Protein AF-A0A3B8K494-F1 (afdb_monomer)

Nearest PDB structures (foldseek):
  4v65-assembly1_AO  TM=3.214E-01  e=3.499E+00  Escherichia coli
  6wkr-assembly1_A  TM=2.020E-01  e=3.499E+00  Homo sapiens
  4jo2-assembly2_I  TM=2.222E-01  e=7.292E+00  Oryctolagus cuniculus

Mean predicted aligned error: 4.55 Å

Structure (mmCIF, N/CA/C/O backbone):
data_AF-A0A3B8K494-F1
#
_entry.id   AF-A0A3B8K494-F1
#
loop_
_atom_site.group_PDB
_atom_site.id
_atom_site.type_symbol
_atom_site.label_atom_id
_atom_site.label_alt_id
_atom_site.label_comp_id
_atom_site.label_asym_id
_atom_site.label_entity_id
_atom_site.label_seq_id
_atom_site.pdbx_PDB_ins_code
_atom_site.Cartn_x
_atom_site.Cartn_y
_atom_site.Cartn_z
_atom_site.occupancy
_atom_site.B_iso_or_equiv
_atom_site.auth_seq_id
_atom_site.auth_comp_id
_atom_site.auth_asym_id
_atom_site.auth_atom_id
_atom_site.pdbx_PDB_model_num
ATOM 1 N N . MET A 1 1 ? -9.409 0.525 23.786 1.00 54.78 1 MET A N 1
ATOM 2 C CA . MET A 1 1 ? -9.035 -0.380 22.679 1.00 54.78 1 MET A CA 1
ATOM 3 C C . MET A 1 1 ? -7.808 0.214 22.000 1.00 54.78 1 MET A C 1
ATOM 5 O O . MET A 1 1 ? -7.514 1.375 22.260 1.00 54.78 1 MET A O 1
ATOM 9 N N . LYS A 1 2 ? -7.026 -0.558 21.233 1.00 60.72 2 LYS A N 1
ATOM 10 C CA . LYS A 1 2 ? -6.061 0.066 20.317 1.00 60.72 2 LYS A CA 1
ATOM 11 C C . LYS A 1 2 ? -6.871 0.540 19.117 1.00 60.72 2 LYS A C 1
ATOM 13 O O . LYS A 1 2 ? -7.273 -0.287 18.311 1.00 60.72 2 LYS A O 1
ATOM 18 N N . ASP A 1 3 ? -7.111 1.842 19.043 1.00 84.19 3 ASP A N 1
ATOM 19 C CA . ASP A 1 3 ? -7.887 2.450 17.955 1.00 84.19 3 ASP A CA 1
ATOM 20 C C . ASP A 1 3 ? -6.976 2.856 16.781 1.00 84.19 3 ASP A C 1
ATOM 22 O O . ASP A 1 3 ? -7.449 3.334 15.758 1.00 84.19 3 ASP A O 1
ATOM 26 N N . ARG A 1 4 ? -5.657 2.627 16.917 1.00 89.56 4 ARG A N 1
ATOM 27 C CA . ARG A 1 4 ? -4.631 2.883 15.899 1.00 89.56 4 ARG A CA 1
ATOM 28 C C . ARG A 1 4 ? -3.850 1.609 15.586 1.00 89.56 4 ARG A C 1
ATOM 30 O O . ARG A 1 4 ? -3.266 0.993 16.482 1.00 89.56 4 ARG A O 1
ATOM 37 N N . PHE A 1 5 ? -3.816 1.252 14.309 1.00 92.19 5 PHE A N 1
ATOM 38 C CA . PHE A 1 5 ? -3.163 0.063 13.770 1.00 92.19 5 PHE A CA 1
ATOM 39 C C . PHE A 1 5 ? -1.998 0.497 12.879 1.00 92.19 5 PHE A C 1
ATOM 41 O O . PHE A 1 5 ? -2.244 1.061 11.812 1.00 92.19 5 PHE A O 1
ATOM 48 N N . PRO A 1 6 ? -0.738 0.295 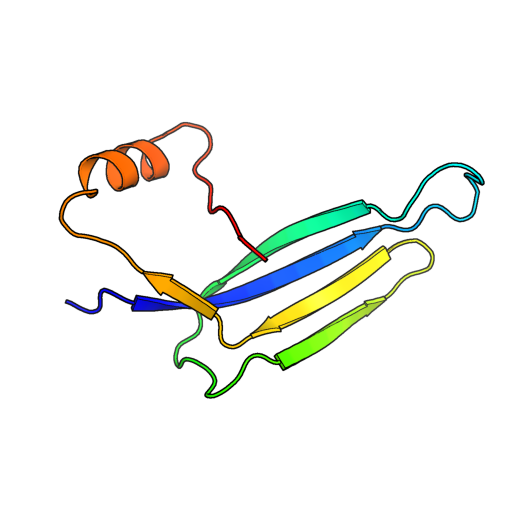13.302 1.00 94.44 6 PRO A N 1
ATOM 49 C CA . PRO A 1 6 ? 0.417 0.656 12.491 1.00 94.44 6 PRO A CA 1
ATOM 50 C C . PRO A 1 6 ? 0.445 -0.138 11.187 1.00 94.44 6 PRO A C 1
ATOM 52 O O . PRO A 1 6 ? 0.226 -1.354 11.188 1.00 94.44 6 PRO A O 1
ATOM 55 N N . VAL A 1 7 ? 0.732 0.552 10.087 1.00 94.94 7 VAL A N 1
ATOM 56 C CA . VAL A 1 7 ? 0.830 -0.058 8.761 1.00 94.94 7 VAL A CA 1
ATOM 57 C C . VAL A 1 7 ? 1.983 0.535 7.960 1.00 94.94 7 VAL A C 1
ATOM 59 O O . VAL A 1 7 ? 2.345 1.701 8.133 1.00 94.94 7 VAL A O 1
ATOM 62 N N . SER A 1 8 ? 2.503 -0.262 7.036 1.00 96.06 8 SER A N 1
ATOM 63 C CA . SER A 1 8 ? 3.318 0.216 5.923 1.00 96.06 8 SER A CA 1
ATOM 64 C C . SER A 1 8 ? 2.526 0.090 4.626 1.00 96.06 8 SER A C 1
ATOM 66 O O . SER A 1 8 ? 1.695 -0.808 4.477 1.00 96.06 8 SER A O 1
ATOM 68 N N . VAL A 1 9 ? 2.767 0.992 3.683 1.00 96.31 9 VAL A N 1
ATOM 69 C CA . VAL A 1 9 ? 2.071 1.048 2.395 1.00 96.31 9 VAL A CA 1
ATOM 70 C C . VAL A 1 9 ? 3.076 0.799 1.281 1.00 96.31 9 VAL A C 1
ATOM 72 O O . VAL A 1 9 ? 4.142 1.409 1.259 1.00 96.31 9 VAL A O 1
ATOM 75 N N . ILE A 1 10 ? 2.738 -0.085 0.347 1.00 97.00 10 ILE A N 1
ATOM 76 C CA . ILE A 1 10 ? 3.506 -0.273 -0.881 1.00 97.00 10 ILE A CA 1
ATOM 77 C C . ILE A 1 10 ? 2.852 0.552 -1.983 1.00 97.00 10 ILE A C 1
ATOM 79 O O . ILE A 1 10 ? 1.689 0.327 -2.332 1.00 97.00 10 ILE A O 1
ATOM 83 N N . ILE A 1 11 ? 3.613 1.489 -2.537 1.00 97.12 11 ILE A N 1
ATOM 84 C CA . ILE A 1 11 ? 3.219 2.294 -3.690 1.00 97.12 11 ILE A CA 1
ATOM 85 C C . ILE A 1 11 ? 4.002 1.811 -4.909 1.00 97.12 11 ILE A C 1
ATOM 87 O O . ILE A 1 11 ? 5.224 1.718 -4.857 1.00 97.12 11 ILE A O 1
ATOM 91 N N . GLU A 1 12 ? 3.314 1.531 -6.010 1.00 97.44 12 GLU A N 1
ATOM 92 C CA . GLU A 1 12 ? 3.931 1.274 -7.310 1.00 97.44 12 GLU A CA 1
ATOM 93 C C . GLU A 1 12 ? 3.866 2.533 -8.174 1.00 97.44 12 GLU A C 1
ATOM 95 O O . GLU A 1 12 ? 2.807 3.156 -8.312 1.00 97.44 12 GLU A O 1
ATOM 100 N N . ARG A 1 13 ? 5.003 2.875 -8.778 1.00 96.69 13 ARG A N 1
ATOM 101 C CA . ARG A 1 13 ? 5.110 3.795 -9.904 1.00 96.69 13 ARG A CA 1
ATOM 102 C C . ARG A 1 13 ? 5.348 2.970 -11.159 1.00 96.69 13 ARG A C 1
ATOM 104 O O . ARG A 1 13 ? 6.399 2.348 -11.294 1.00 96.69 13 ARG A O 1
ATOM 111 N N . ARG A 1 14 ? 4.396 3.001 -12.086 1.00 96.31 14 ARG A N 1
ATOM 112 C CA . ARG A 1 14 ? 4.564 2.423 -13.422 1.00 96.31 14 ARG A CA 1
ATOM 113 C C . ARG A 1 14 ? 4.862 3.532 -14.424 1.00 96.31 14 ARG A C 1
ATOM 115 O O . ARG A 1 14 ? 4.090 4.488 -14.537 1.00 96.31 14 ARG A O 1
ATOM 122 N N . SER A 1 15 ? 5.970 3.374 -15.133 1.00 94.06 15 SER A N 1
ATOM 123 C CA . SER A 1 15 ? 6.443 4.258 -16.192 1.00 94.06 15 SER A CA 1
ATOM 124 C C . SER A 1 15 ? 6.147 3.666 -17.563 1.00 94.06 15 SER A C 1
ATOM 126 O O . SER A 1 15 ? 5.971 2.461 -17.727 1.00 94.06 15 SER A O 1
ATOM 128 N N . TYR A 1 16 ? 6.070 4.530 -18.571 1.00 92.44 16 TYR A N 1
ATOM 129 C CA . TYR A 1 16 ? 5.648 4.139 -19.914 1.00 92.44 16 TYR A CA 1
ATOM 130 C C . TYR A 1 16 ? 6.603 4.701 -20.970 1.00 92.44 16 TYR A C 1
ATOM 132 O O . TYR A 1 16 ? 6.232 5.618 -21.705 1.00 92.44 16 TYR A O 1
ATOM 140 N N . PRO A 1 17 ? 7.837 4.170 -21.045 1.00 84.12 17 PRO A N 1
ATOM 141 C CA . PRO A 1 17 ? 8.902 4.731 -21.879 1.00 84.12 17 PRO A CA 1
ATOM 142 C C . PRO A 1 17 ? 8.529 4.799 -23.369 1.00 84.12 17 PRO A C 1
ATOM 144 O O . PRO A 1 17 ? 8.851 5.777 -24.040 1.00 84.12 17 PRO A O 1
ATOM 147 N N . ASP A 1 18 ? 7.759 3.829 -23.868 1.00 88.25 18 ASP A N 1
ATOM 148 C CA . ASP A 1 18 ? 7.327 3.775 -25.273 1.00 88.25 18 ASP A CA 1
ATOM 149 C C . ASP A 1 18 ? 6.119 4.672 -25.595 1.00 88.25 18 ASP A C 1
ATOM 151 O O . ASP A 1 18 ? 5.650 4.723 -26.736 1.00 88.25 18 ASP A O 1
ATOM 155 N N . LYS A 1 19 ? 5.564 5.377 -24.602 1.00 88.38 19 LYS A N 1
ATOM 156 C CA . LYS A 1 19 ? 4.362 6.206 -24.756 1.00 88.38 19 LYS A CA 1
ATOM 157 C C . LYS A 1 19 ? 4.667 7.650 -24.382 1.00 88.38 19 LYS A C 1
ATOM 159 O O . LYS A 1 19 ? 4.398 8.083 -23.269 1.00 88.38 19 LYS A O 1
ATOM 164 N N . ALA A 1 20 ? 5.124 8.423 -25.366 1.00 83.06 2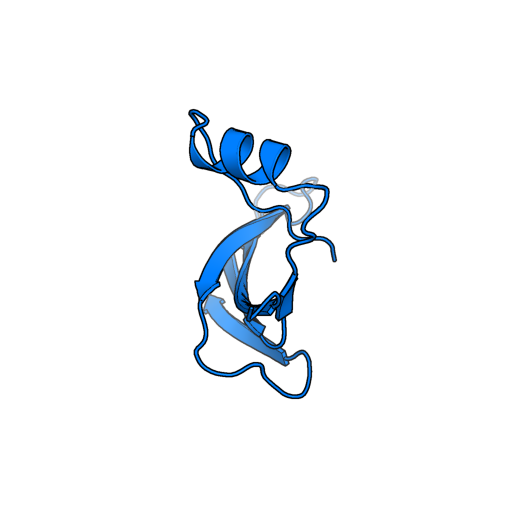0 ALA A N 1
ATOM 165 C CA . ALA A 1 20 ? 5.575 9.811 -25.202 1.00 83.06 20 ALA A CA 1
ATOM 166 C C . ALA A 1 20 ? 4.566 10.781 -24.545 1.00 83.06 20 ALA A C 1
ATOM 168 O O . ALA A 1 20 ? 4.961 11.840 -24.066 1.00 83.06 20 ALA A O 1
ATOM 169 N N . TRP A 1 21 ? 3.273 10.445 -24.529 1.00 89.56 21 TRP A N 1
ATOM 170 C CA . TRP A 1 21 ? 2.213 11.281 -23.948 1.00 89.56 21 TRP A CA 1
ATOM 171 C C . TRP A 1 21 ? 1.638 10.735 -22.641 1.00 89.56 21 TRP A C 1
ATOM 173 O O . TRP A 1 21 ? 0.697 11.322 -22.108 1.00 89.56 21 TRP A O 1
ATOM 183 N N . MET A 1 22 ? 2.143 9.606 -22.143 1.00 90.69 22 MET A N 1
ATOM 184 C CA . MET A 1 22 ? 1.629 8.999 -20.922 1.00 90.69 22 MET A CA 1
ATOM 185 C C . MET A 1 22 ? 2.529 9.353 -19.744 1.00 90.69 22 MET A C 1
ATOM 187 O O . MET A 1 22 ? 3.736 9.140 -19.786 1.00 90.69 22 MET A O 1
ATOM 191 N N . VAL A 1 23 ? 1.925 9.915 -18.699 1.00 88.25 23 VAL A N 1
ATOM 192 C CA . VAL A 1 23 ? 2.606 10.185 -17.430 1.00 88.25 23 VAL A CA 1
ATOM 193 C C . VAL A 1 23 ? 2.700 8.911 -16.600 1.00 88.25 23 VAL A C 1
ATOM 195 O O . VAL A 1 23 ? 1.895 7.991 -16.770 1.00 88.25 23 VAL A O 1
ATOM 198 N N . ASP A 1 24 ? 3.663 8.884 -15.681 1.00 92.56 24 ASP A N 1
ATOM 199 C CA . ASP A 1 24 ? 3.772 7.820 -14.688 1.00 92.56 24 ASP A CA 1
ATOM 200 C C . ASP A 1 24 ? 2.447 7.652 -13.933 1.00 92.56 24 ASP A C 1
ATOM 202 O O . ASP A 1 24 ? 1.834 8.625 -13.480 1.00 92.56 24 ASP A O 1
ATOM 206 N N . SER A 1 25 ? 2.013 6.403 -13.780 1.00 93.62 25 SER A N 1
ATOM 207 C CA . SER A 1 25 ? 0.852 6.066 -12.959 1.00 93.62 25 SER A CA 1
ATOM 208 C C . SER A 1 25 ? 1.304 5.602 -11.585 1.00 93.62 25 SER A C 1
ATOM 210 O O . SER A 1 25 ? 2.184 4.748 -11.483 1.00 93.62 25 SER A O 1
ATOM 212 N N . TRP A 1 26 ? 0.649 6.119 -10.551 1.00 94.25 26 TRP A N 1
ATOM 213 C CA . TRP A 1 26 ? 0.922 5.790 -9.158 1.00 94.25 26 TRP A CA 1
ATOM 214 C C . TRP A 1 26 ? -0.251 5.020 -8.565 1.00 94.25 26 TRP A C 1
ATOM 216 O O . TRP A 1 26 ? -1.411 5.352 -8.818 1.00 94.25 26 TRP A O 1
ATOM 226 N N . SER A 1 27 ? 0.023 3.969 -7.800 1.00 94.62 27 SER A N 1
ATOM 227 C CA . SER A 1 27 ? -1.024 3.153 -7.179 1.00 94.62 27 SER A CA 1
ATOM 228 C C . SER A 1 27 ? -0.558 2.562 -5.858 1.00 94.62 27 SER A C 1
ATOM 230 O O . SER A 1 27 ? 0.555 2.057 -5.760 1.00 94.62 27 SER A O 1
ATOM 232 N N . ALA A 1 28 ? -1.425 2.584 -4.845 1.00 95.06 28 ALA A N 1
ATOM 233 C CA . ALA A 1 28 ? -1.220 1.788 -3.643 1.00 95.06 28 ALA A CA 1
ATOM 234 C C . ALA A 1 28 ? -1.545 0.325 -3.960 1.00 95.06 28 ALA A C 1
ATOM 236 O O . ALA A 1 28 ? -2.694 -0.012 -4.241 1.00 95.06 28 ALA A O 1
ATOM 237 N N . ILE A 1 29 ? -0.523 -0.528 -3.946 1.00 95.31 29 ILE A N 1
ATOM 238 C CA . ILE A 1 29 ? -0.641 -1.946 -4.312 1.00 95.31 29 ILE A CA 1
ATOM 239 C C . ILE A 1 29 ? -0.616 -2.876 -3.095 1.00 95.31 29 ILE A C 1
ATOM 241 O O . ILE A 1 29 ? -0.897 -4.065 -3.226 1.00 95.31 29 ILE A O 1
ATOM 245 N N . GLY A 1 30 ? -0.313 -2.351 -1.905 1.00 94.75 30 GLY A N 1
ATOM 246 C CA . GLY A 1 30 ? -0.335 -3.131 -0.673 1.00 94.75 30 GLY A CA 1
ATOM 247 C C . GLY A 1 30 ? -0.404 -2.271 0.582 1.00 94.75 30 GLY A C 1
ATOM 248 O O . GLY A 1 30 ? 0.154 -1.178 0.632 1.00 94.75 30 GLY A O 1
ATOM 249 N N . VAL A 1 31 ? -1.067 -2.797 1.609 1.00 95.06 31 VAL A N 1
ATOM 250 C CA . VAL A 1 31 ? -1.059 -2.263 2.975 1.00 95.06 31 VAL A CA 1
ATOM 251 C C . VAL A 1 31 ? -0.714 -3.422 3.900 1.00 95.06 31 VAL A C 1
ATOM 253 O O . VAL A 1 31 ? -1.391 -4.450 3.890 1.00 95.06 31 VAL A O 1
ATOM 256 N N . LEU A 1 32 ? 0.366 -3.279 4.657 1.00 94.75 32 LEU A N 1
ATOM 257 C CA . LEU A 1 32 ? 0.941 -4.330 5.487 1.00 94.75 32 LEU A CA 1
ATOM 258 C C . LEU A 1 32 ? 0.828 -3.944 6.963 1.00 94.75 32 LEU A C 1
ATOM 260 O O . LEU A 1 32 ? 1.192 -2.820 7.308 1.00 94.75 32 LEU A O 1
ATOM 264 N N . PRO A 1 33 ? 0.362 -4.842 7.847 1.00 94.50 33 PRO A N 1
ATOM 265 C CA . PRO A 1 33 ? 0.378 -4.584 9.280 1.00 94.50 33 PRO A CA 1
ATOM 266 C C . PRO A 1 33 ? 1.818 -4.557 9.805 1.00 94.50 33 PRO A C 1
ATOM 268 O O . PRO A 1 33 ? 2.661 -5.341 9.367 1.00 94.50 33 PRO A O 1
ATOM 271 N N . VAL A 1 34 ? 2.082 -3.691 10.783 1.00 94.12 34 VAL A N 1
ATOM 272 C CA . VAL A 1 34 ? 3.382 -3.596 11.463 1.00 94.12 34 VAL A CA 1
ATOM 273 C C . VAL A 1 34 ? 3.168 -3.671 12.971 1.00 94.12 34 VAL A C 1
ATOM 275 O O . VAL A 1 34 ? 2.195 -3.138 13.502 1.00 94.12 34 VAL A O 1
ATOM 278 N N . GLU A 1 35 ? 4.075 -4.335 13.689 1.00 88.50 35 GLU A N 1
ATOM 279 C CA . GLU A 1 35 ? 3.952 -4.486 15.145 1.00 88.50 35 GLU A CA 1
ATOM 280 C C . GLU A 1 35 ? 4.084 -3.151 15.891 1.00 88.50 35 GLU A C 1
ATOM 282 O O . GLU A 1 35 ? 3.380 -2.907 16.875 1.00 88.50 35 GLU A O 1
ATOM 287 N N . THR A 1 36 ? 4.983 -2.283 15.422 1.00 86.56 36 THR A N 1
ATOM 288 C CA . THR A 1 36 ? 5.298 -0.992 16.042 1.00 86.56 36 THR A CA 1
ATOM 289 C C . THR A 1 36 ? 5.311 0.105 14.985 1.00 86.56 36 THR A C 1
ATOM 291 O O . THR A 1 36 ? 5.897 -0.061 13.920 1.00 86.56 36 THR A O 1
ATOM 294 N N . GLN A 1 37 ? 4.672 1.238 15.280 1.00 84.56 37 GLN A N 1
ATOM 295 C CA . GLN A 1 37 ? 4.693 2.399 14.393 1.00 84.56 37 GLN A CA 1
ATOM 296 C C . GLN A 1 37 ? 6.084 3.042 14.387 1.00 84.56 37 GLN A C 1
ATO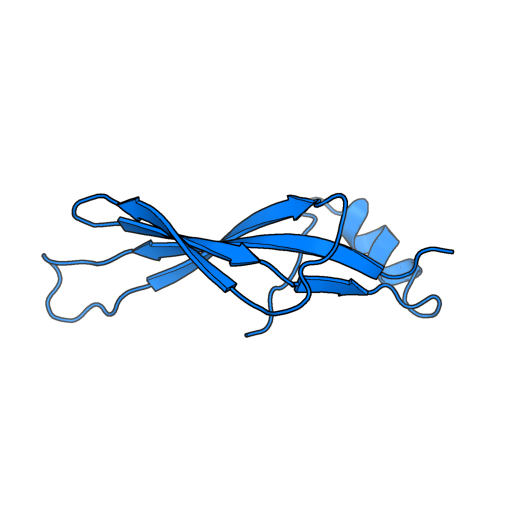M 298 O O . GLN A 1 37 ? 6.641 3.315 15.451 1.00 84.56 37 GLN A O 1
ATOM 303 N N . ALA A 1 38 ? 6.624 3.315 13.198 1.00 85.00 38 ALA A N 1
ATOM 304 C CA . ALA A 1 38 ? 7.847 4.099 13.063 1.00 85.00 38 ALA A CA 1
ATOM 305 C C . ALA A 1 38 ? 7.631 5.544 13.550 1.00 85.00 38 ALA A C 1
ATOM 307 O O . ALA A 1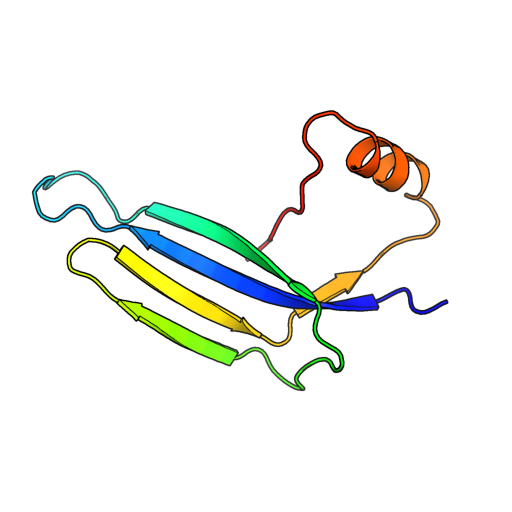 38 ? 6.556 6.117 13.381 1.00 85.00 38 ALA A O 1
ATOM 308 N N . THR A 1 39 ? 8.665 6.151 14.134 1.00 84.88 39 THR A N 1
ATOM 309 C CA . THR A 1 39 ? 8.604 7.512 14.705 1.00 84.88 39 THR A CA 1
ATOM 310 C C . THR A 1 39 ? 8.411 8.606 13.648 1.00 84.88 39 THR A C 1
ATOM 312 O O . THR A 1 39 ? 7.973 9.709 13.964 1.00 84.88 39 THR A O 1
ATOM 315 N N . SER A 1 40 ? 8.747 8.318 12.392 1.00 89.56 40 SER A N 1
ATOM 316 C CA . SER A 1 40 ? 8.664 9.242 11.263 1.00 89.56 40 SER A CA 1
ATOM 317 C C . SER A 1 40 ? 8.289 8.494 9.993 1.00 89.56 40 SER A C 1
ATOM 319 O O . SER A 1 40 ? 8.573 7.302 9.874 1.00 89.56 40 SER A O 1
ATOM 321 N N . VAL A 1 41 ? 7.719 9.211 9.025 1.00 91.62 41 VAL A N 1
ATOM 322 C CA . VAL A 1 41 ? 7.489 8.661 7.688 1.00 91.62 41 VAL A CA 1
ATOM 323 C C . VAL A 1 41 ? 8.829 8.475 6.976 1.00 91.62 41 VAL A C 1
ATOM 325 O O . VAL A 1 41 ? 9.628 9.409 6.893 1.00 91.62 41 VAL A O 1
ATOM 328 N N . SER A 1 42 ? 9.065 7.271 6.465 1.00 94.69 42 SER A N 1
ATOM 329 C CA . SER A 1 42 ? 10.210 6.907 5.623 1.00 94.69 42 SER A CA 1
ATOM 330 C C . SER A 1 42 ? 9.713 6.332 4.298 1.00 94.69 42 SER A C 1
ATOM 332 O O . SER A 1 42 ? 8.599 5.817 4.213 1.00 94.69 42 SER A O 1
ATOM 334 N N . CYS A 1 43 ? 10.541 6.435 3.259 1.00 95.81 43 CYS A N 1
ATOM 335 C CA . CYS A 1 43 ? 10.293 5.828 1.957 1.00 95.81 43 CYS A CA 1
ATOM 336 C C . CYS A 1 43 ? 11.574 5.149 1.464 1.00 95.81 43 CYS A C 1
ATOM 338 O O . CYS A 1 43 ? 12.653 5.744 1.519 1.00 95.81 43 CYS A O 1
ATOM 340 N N . SER A 1 44 ? 11.454 3.909 0.994 1.00 96.94 44 SER A N 1
ATOM 341 C CA . SER A 1 44 ? 12.558 3.145 0.408 1.00 96.94 44 SER A CA 1
ATOM 342 C C . SER A 1 44 ? 12.098 2.390 -0.837 1.00 96.94 44 SER A C 1
ATOM 344 O O . SER A 1 44 ? 10.978 1.889 -0.877 1.00 96.94 44 SER A O 1
ATOM 346 N N . SER A 1 45 ? 12.952 2.313 -1.861 1.00 97.50 45 SER A N 1
ATOM 347 C CA . SER A 1 45 ? 12.697 1.475 -3.040 1.00 97.50 45 SER A CA 1
ATOM 348 C C . SER A 1 45 ? 12.933 0.010 -2.665 1.00 97.50 45 SER A C 1
ATOM 350 O O . SER A 1 45 ? 13.981 -0.326 -2.108 1.00 97.50 45 SER A O 1
ATOM 352 N N . ILE A 1 46 ? 11.946 -0.849 -2.918 1.00 97.88 46 ILE A N 1
ATOM 353 C CA . ILE A 1 46 ? 11.979 -2.280 -2.560 1.00 97.88 46 ILE A CA 1
ATOM 354 C C . ILE A 1 46 ? 12.018 -3.198 -3.780 1.00 97.88 46 ILE A C 1
ATOM 356 O O . ILE A 1 46 ? 12.358 -4.375 -3.659 1.00 97.88 46 ILE A O 1
ATOM 360 N N . TYR A 1 47 ? 11.675 -2.670 -4.952 1.00 97.69 47 TYR A N 1
ATOM 361 C CA . TYR A 1 47 ? 11.718 -3.388 -6.216 1.00 97.69 47 TYR A CA 1
ATOM 362 C C . TYR A 1 47 ? 11.863 -2.396 -7.365 1.00 97.69 47 TYR A C 1
ATOM 364 O O . TYR A 1 47 ? 11.205 -1.357 -7.373 1.00 97.69 47 TYR A O 1
ATOM 372 N N . GLN A 1 48 ? 12.687 -2.741 -8.353 1.00 96.81 48 GLN A N 1
ATOM 373 C CA . GLN A 1 48 ? 12.880 -1.934 -9.550 1.00 96.81 48 GLN A CA 1
ATOM 374 C C . GLN A 1 48 ? 13.005 -2.823 -10.788 1.00 96.81 48 GLN A C 1
ATOM 376 O O . GLN A 1 48 ? 13.673 -3.859 -10.775 1.00 96.81 48 GLN A O 1
ATOM 381 N N . SER A 1 49 ? 12.368 -2.377 -11.862 1.00 94.50 49 SER A N 1
ATOM 382 C CA . SER A 1 49 ? 12.388 -2.954 -13.204 1.00 94.50 49 SER A CA 1
ATOM 383 C C . SER A 1 49 ? 12.450 -1.826 -14.245 1.00 94.50 49 SER A C 1
ATOM 385 O O . SER A 1 49 ? 12.622 -0.661 -13.886 1.00 94.50 49 SER A O 1
ATOM 387 N N . GLU A 1 50 ? 12.355 -2.161 -15.532 1.00 91.94 50 GLU A N 1
ATOM 388 C CA . GLU A 1 50 ? 12.427 -1.176 -16.620 1.00 91.94 50 GLU A CA 1
ATOM 389 C C . GLU A 1 50 ? 11.217 -0.226 -16.644 1.00 91.94 50 GLU A C 1
ATOM 391 O O . GLU A 1 50 ? 11.379 0.974 -16.862 1.00 91.94 50 GLU A O 1
ATOM 396 N N . ASP A 1 51 ? 10.017 -0.743 -16.380 1.00 94.38 51 ASP A N 1
ATOM 397 C CA . ASP A 1 51 ? 8.750 -0.010 -16.461 1.00 94.38 51 ASP A CA 1
ATOM 398 C C . ASP A 1 51 ? 8.030 0.129 -15.108 1.00 94.38 51 ASP A C 1
ATOM 400 O O . ASP A 1 51 ? 6.976 0.759 -15.036 1.00 94.38 51 ASP A O 1
ATOM 404 N N . SER A 1 52 ? 8.580 -0.422 -14.022 1.00 96.06 52 SER A N 1
ATOM 405 C CA . SER A 1 52 ? 7.984 -0.346 -12.683 1.00 96.06 52 SER A CA 1
ATOM 406 C C . SER A 1 52 ? 9.020 -0.175 -11.573 1.00 96.06 52 SER A C 1
ATOM 408 O O . SER A 1 52 ? 10.084 -0.800 -11.582 1.00 96.06 52 SER A O 1
ATOM 410 N N . GLU A 1 53 ? 8.669 0.636 -10.579 1.00 98.00 53 GLU A N 1
ATOM 411 C CA . GLU A 1 53 ? 9.374 0.776 -9.311 1.00 98.00 53 GLU A CA 1
ATOM 412 C C . GLU A 1 53 ? 8.372 0.733 -8.152 1.00 98.00 53 GLU A C 1
ATOM 414 O O . GLU A 1 53 ? 7.319 1.373 -8.203 1.00 98.00 53 GLU A O 1
ATOM 419 N N . GLN A 1 54 ? 8.692 -0.015 -7.097 1.00 98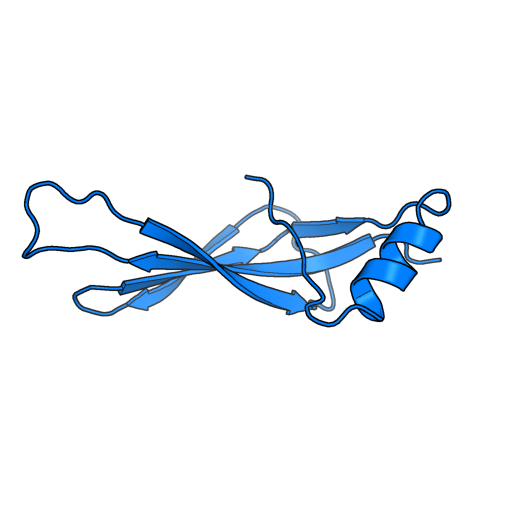.25 54 GLN A N 1
ATOM 420 C CA . GLN A 1 54 ? 7.855 -0.124 -5.905 1.00 98.25 54 GLN A CA 1
ATOM 421 C C . GLN A 1 54 ? 8.570 0.454 -4.694 1.00 98.25 54 GLN A C 1
ATOM 423 O O . GLN A 1 54 ? 9.747 0.182 -4.448 1.00 98.25 54 GLN A O 1
ATOM 428 N N . PHE A 1 55 ? 7.814 1.204 -3.905 1.00 97.81 55 PHE A N 1
ATOM 429 C CA . PHE A 1 55 ? 8.284 1.924 -2.737 1.00 97.81 55 PHE A CA 1
ATOM 430 C C . PHE A 1 55 ? 7.551 1.443 -1.492 1.00 97.81 55 PHE A C 1
ATOM 432 O O . PHE A 1 55 ? 6.322 1.371 -1.485 1.00 97.81 55 PHE A O 1
ATOM 439 N N . LEU A 1 56 ? 8.298 1.168 -0.426 1.00 97.38 56 LEU A N 1
ATOM 440 C CA . LEU A 1 56 ? 7.757 0.940 0.906 1.00 97.38 56 LEU A CA 1
ATOM 441 C C . LEU A 1 56 ? 7.735 2.259 1.674 1.00 97.38 56 LEU A C 1
ATOM 443 O O . LEU A 1 56 ? 8.788 2.826 1.974 1.00 97.38 56 LEU A O 1
ATOM 447 N N . TYR A 1 57 ? 6.530 2.704 2.007 1.00 95.75 57 TYR A N 1
ATOM 448 C CA . TYR A 1 57 ? 6.257 3.831 2.884 1.00 95.75 57 TYR A CA 1
ATOM 449 C C . TYR A 1 57 ? 5.921 3.329 4.288 1.00 95.75 57 TYR A C 1
ATOM 451 O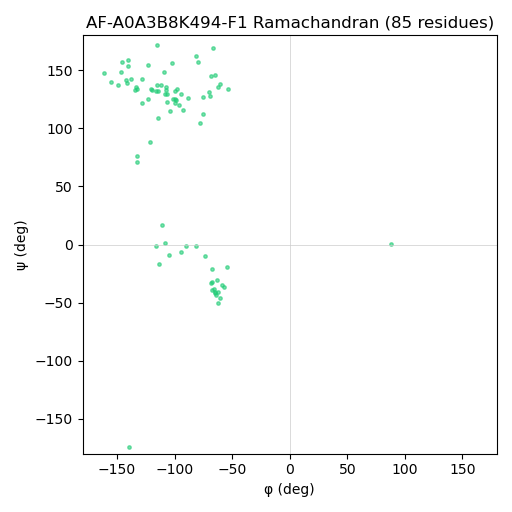 O . TYR A 1 57 ? 4.982 2.551 4.460 1.00 95.75 57 TYR A O 1
ATOM 459 N N . GLU A 1 58 ? 6.650 3.787 5.299 1.00 95.12 58 GLU A N 1
ATOM 460 C CA . GLU A 1 58 ? 6.439 3.393 6.699 1.00 95.12 58 GLU A CA 1
ATOM 461 C C . GLU A 1 58 ? 5.989 4.588 7.553 1.00 95.12 58 GLU A C 1
ATOM 463 O O . GLU A 1 58 ? 5.976 5.730 7.098 1.00 95.12 58 GLU A O 1
ATOM 468 N N . GLY A 1 59 ? 5.603 4.329 8.806 1.00 93.06 59 GLY A N 1
ATOM 469 C CA . GLY A 1 59 ? 5.179 5.368 9.759 1.00 93.06 59 GLY A CA 1
ATOM 470 C C . GLY A 1 59 ? 3.688 5.716 9.713 1.00 93.06 59 GLY A C 1
ATOM 471 O O . GLY A 1 59 ? 3.222 6.534 10.508 1.00 93.06 59 GLY A O 1
ATOM 472 N N . TYR A 1 60 ? 2.912 5.060 8.850 1.00 92.38 60 TYR A N 1
ATOM 473 C CA . TYR A 1 60 ? 1.464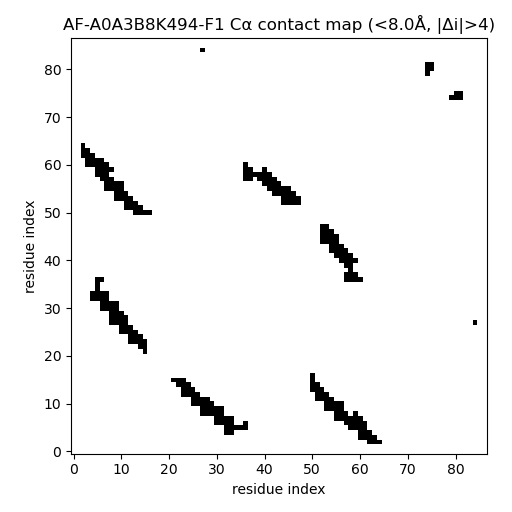 5.241 8.761 1.00 92.38 60 TYR A CA 1
ATOM 474 C C . TYR A 1 60 ? 0.712 4.424 9.821 1.00 92.38 60 TYR A C 1
ATOM 476 O O . TYR A 1 60 ? 1.228 3.478 10.423 1.00 92.38 60 TYR A O 1
ATOM 484 N N . CYS A 1 61 ? -0.543 4.798 10.058 1.00 92.19 61 CYS A N 1
ATOM 485 C CA . CYS A 1 61 ? -1.476 4.013 10.855 1.00 92.19 61 CYS A CA 1
ATOM 486 C C . CYS A 1 61 ? -2.902 4.160 10.324 1.00 92.19 61 CYS A C 1
ATOM 488 O O . CYS A 1 61 ? -3.281 5.227 9.845 1.00 92.19 61 CYS A O 1
ATOM 490 N N . ILE A 1 62 ? -3.698 3.106 10.476 1.00 91.62 62 ILE A N 1
ATOM 491 C CA . ILE A 1 62 ? -5.151 3.159 10.320 1.00 91.62 62 ILE A CA 1
ATOM 492 C C . ILE A 1 62 ? -5.744 3.518 11.677 1.00 91.62 62 ILE A C 1
ATOM 494 O O . ILE A 1 62 ? -5.455 2.848 12.669 1.00 91.62 62 ILE A O 1
ATOM 498 N N . GLU A 1 63 ? -6.560 4.563 11.715 1.00 91.00 63 GLU A N 1
ATOM 499 C CA . GLU A 1 63 ? -7.302 4.979 12.902 1.00 91.00 63 GLU A CA 1
ATOM 500 C C . GLU A 1 63 ? -8.784 4.671 12.703 1.00 91.00 63 GLU A C 1
ATOM 502 O O . GLU A 1 63 ? -9.345 4.996 11.656 1.00 91.00 63 GLU A O 1
ATOM 507 N N . LEU A 1 64 ? -9.391 3.994 13.677 1.00 90.62 64 LEU A N 1
ATOM 508 C CA . LEU A 1 64 ? -10.810 3.650 13.658 1.00 90.62 64 LEU A CA 1
ATOM 509 C C . LEU A 1 64 ? -11.564 4.507 14.670 1.00 90.62 64 LEU A C 1
ATOM 511 O O . LEU A 1 64 ? -11.144 4.640 15.819 1.00 90.62 64 LEU A O 1
ATOM 515 N N . PHE A 1 65 ? -12.714 5.025 14.256 1.00 91.06 65 PHE A N 1
ATOM 516 C CA . PHE A 1 65 ? -13.590 5.839 15.088 1.00 91.06 65 PHE A CA 1
ATOM 517 C C . PHE A 1 65 ? -14.842 5.043 15.467 1.00 91.06 65 PHE A C 1
ATOM 519 O O . PHE A 1 65 ? -15.447 4.369 14.636 1.00 91.06 65 PHE A O 1
ATOM 526 N N . GLN A 1 66 ? -15.222 5.063 16.748 1.00 91.06 66 GLN A N 1
ATOM 527 C CA . GLN A 1 66 ? -16.321 4.219 17.244 1.00 91.06 66 GLN A CA 1
ATOM 528 C C . GLN A 1 66 ? -17.675 4.546 16.604 1.00 91.06 66 GLN A C 1
ATOM 530 O O . GLN A 1 66 ? -18.516 3.661 16.464 1.00 91.06 66 GLN A O 1
ATOM 535 N N . ASP A 1 67 ? -17.883 5.801 16.224 1.00 94.50 67 ASP A N 1
ATOM 536 C CA . ASP A 1 67 ? -19.092 6.295 15.569 1.00 94.50 67 ASP A CA 1
ATOM 537 C C . ASP A 1 67 ? -19.220 5.858 14.100 1.00 94.50 67 ASP A C 1
ATOM 539 O O . ASP A 1 67 ? -20.304 5.985 13.537 1.00 94.50 67 ASP A O 1
ATOM 543 N N . ASP A 1 68 ? -18.175 5.268 13.508 1.00 93.94 68 ASP A N 1
ATOM 544 C CA . ASP A 1 68 ? -18.164 4.786 12.118 1.00 93.94 68 ASP A CA 1
ATOM 545 C C . ASP A 1 68 ? -18.120 3.242 12.010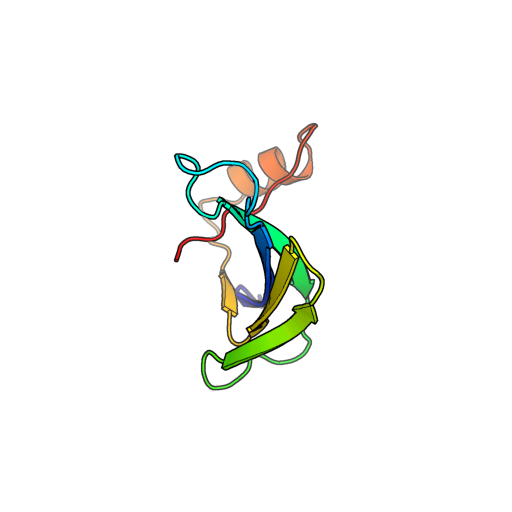 1.00 93.94 68 ASP A C 1
ATOM 547 O O . ASP A 1 68 ? -17.831 2.656 10.963 1.00 93.94 68 ASP A O 1
ATOM 551 N N . ALA A 1 69 ? -18.437 2.544 13.109 1.00 93.12 69 ALA A N 1
ATOM 552 C CA . ALA A 1 69 ? -18.383 1.083 13.194 1.00 93.12 69 ALA A CA 1
ATOM 553 C C . ALA A 1 69 ? -19.252 0.363 12.143 1.00 93.12 69 ALA A C 1
ATOM 555 O O . ALA A 1 69 ? -18.849 -0.683 11.624 1.00 93.12 69 ALA A O 1
ATOM 556 N N . GLU A 1 70 ? -20.424 0.913 11.806 1.00 95.44 70 GLU A N 1
ATOM 557 C CA . GLU A 1 70 ? -21.304 0.347 10.774 1.00 95.44 70 GLU A CA 1
ATOM 558 C C . GLU A 1 70 ? -20.652 0.390 9.385 1.00 95.44 70 GLU A C 1
ATOM 560 O O . GLU A 1 70 ? -20.701 -0.603 8.653 1.00 95.44 70 GLU A O 1
ATOM 565 N N . SER A 1 71 ? -19.973 1.489 9.045 1.00 94.31 71 SER A N 1
ATOM 566 C CA . SER A 1 71 ? -19.246 1.627 7.779 1.00 94.31 71 SER A CA 1
ATOM 567 C C . SER A 1 71 ? -18.085 0.642 7.692 1.00 94.31 71 SER A C 1
ATOM 569 O O . SER A 1 71 ? -17.886 0.014 6.650 1.00 94.31 71 SER A O 1
ATOM 571 N N . TYR A 1 72 ? -17.345 0.435 8.788 1.00 93.38 72 TYR A N 1
ATOM 572 C CA . TYR A 1 72 ? -16.271 -0.562 8.825 1.00 93.38 72 TYR A CA 1
ATOM 573 C C . TYR A 1 72 ? -16.805 -1.982 8.641 1.00 93.38 72 TYR A C 1
ATOM 575 O O . TYR A 1 72 ? -16.235 -2.755 7.868 1.00 93.38 72 TYR A O 1
ATOM 583 N N . TYR A 1 73 ? -17.916 -2.321 9.299 1.00 94.88 73 TYR A N 1
ATOM 584 C CA . TYR A 1 73 ? -18.570 -3.615 9.118 1.00 94.88 73 TYR A CA 1
ATOM 585 C C . TYR A 1 73 ? -19.023 -3.817 7.666 1.00 94.88 73 TYR A C 1
ATOM 587 O O . TYR A 1 73 ? -18.753 -4.868 7.077 1.00 94.88 73 TYR A O 1
ATOM 595 N N . ALA A 1 74 ? -19.654 -2.807 7.064 1.00 95.94 74 ALA A N 1
ATOM 596 C CA . ALA A 1 74 ? -20.087 -2.848 5.671 1.00 95.94 74 ALA A CA 1
ATOM 597 C C . ALA A 1 74 ? -18.905 -2.990 4.695 1.00 95.94 74 ALA A C 1
ATOM 599 O O . ALA A 1 74 ? -18.987 -3.777 3.753 1.00 95.94 74 ALA A O 1
ATOM 600 N N . ASN A 1 75 ? -17.790 -2.290 4.936 1.00 95.25 75 ASN A N 1
ATOM 601 C CA . ASN A 1 75 ? -16.569 -2.427 4.139 1.00 95.25 75 ASN A CA 1
ATOM 602 C C . ASN A 1 75 ? -16.002 -3.853 4.232 1.00 95.25 75 ASN A C 1
ATOM 604 O O . ASN A 1 75 ? -15.777 -4.487 3.205 1.00 95.25 75 ASN A O 1
ATOM 608 N N . LEU A 1 76 ? -15.835 -4.386 5.449 1.00 93.88 76 LEU A N 1
ATOM 609 C CA . LEU A 1 76 ? -15.235 -5.706 5.693 1.00 93.88 76 LEU A CA 1
ATOM 610 C C . LEU A 1 76 ? -16.090 -6.879 5.194 1.00 93.88 76 LEU A C 1
ATOM 612 O O . LEU A 1 76 ? -15.543 -7.907 4.803 1.00 93.88 76 LEU A O 1
ATOM 616 N N . THR A 1 77 ? -17.418 -6.745 5.220 1.00 96.62 77 THR A N 1
ATOM 617 C CA . THR A 1 77 ? -18.359 -7.784 4.755 1.00 96.62 77 THR A CA 1
ATOM 618 C C . THR A 1 77 ? -18.806 -7.596 3.306 1.00 96.62 77 THR A C 1
ATOM 620 O O . THR A 1 77 ? -19.495 -8.453 2.746 1.00 96.62 77 THR A O 1
ATOM 623 N N . GLY A 1 78 ? -18.412 -6.485 2.684 1.00 95.56 78 GLY A N 1
ATOM 624 C CA . GLY A 1 78 ? -18.656 -6.205 1.281 1.00 95.56 78 GLY A CA 1
ATOM 625 C C . GLY A 1 78 ? -17.903 -7.158 0.352 1.00 95.56 78 GLY A C 1
ATOM 626 O O . GLY A 1 78 ? -17.019 -7.912 0.749 1.00 95.56 78 GLY A O 1
ATOM 627 N N . ARG A 1 79 ? -18.243 -7.113 -0.941 1.00 95.81 79 ARG A N 1
ATO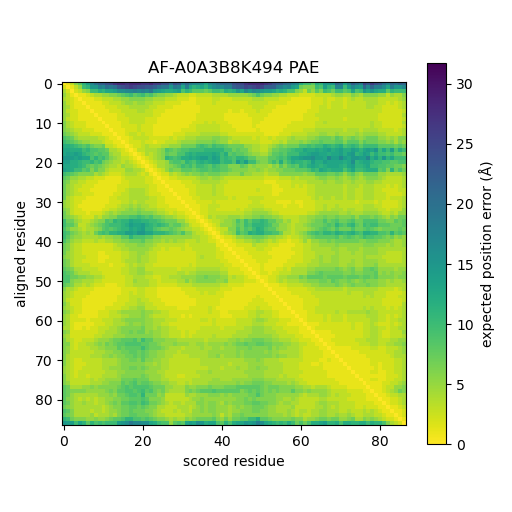M 628 C CA . ARG A 1 79 ? -17.591 -7.966 -1.954 1.00 95.81 79 ARG A CA 1
ATOM 629 C C . ARG A 1 79 ? -16.129 -7.594 -2.192 1.00 95.81 79 ARG A C 1
ATOM 631 O O . ARG A 1 79 ? -15.333 -8.467 -2.507 1.00 95.81 79 ARG A O 1
ATOM 638 N N . ASN A 1 80 ? -15.819 -6.305 -2.065 1.00 93.38 80 ASN A N 1
ATOM 639 C CA . ASN A 1 80 ? -14.509 -5.726 -2.337 1.00 93.38 80 ASN A CA 1
ATOM 640 C C . ASN A 1 80 ? -14.120 -4.806 -1.167 1.00 93.38 80 ASN A C 1
ATOM 642 O O . ASN A 1 80 ? -14.272 -3.589 -1.295 1.00 93.38 80 ASN A O 1
ATOM 646 N N . PRO A 1 81 ? -13.691 -5.360 -0.019 1.00 92.31 81 PRO A N 1
ATOM 647 C CA . PRO A 1 81 ? -13.165 -4.551 1.072 1.00 92.31 81 PRO A CA 1
ATOM 648 C C . PRO A 1 81 ? -11.937 -3.777 0.590 1.00 92.31 81 PRO A C 1
ATOM 650 O O . PRO A 1 81 ? -11.088 -4.319 -0.123 1.00 92.31 81 PRO A O 1
ATOM 653 N N . GLY A 1 82 ? -11.838 -2.513 0.984 1.00 90.81 82 GLY A N 1
ATOM 654 C CA . GLY A 1 82 ? -10.739 -1.647 0.576 1.00 90.81 82 GLY A CA 1
ATOM 655 C C . GLY A 1 82 ? -10.255 -0.750 1.702 1.00 90.81 82 GLY A C 1
ATOM 656 O O . GLY A 1 82 ? -10.968 -0.480 2.669 1.00 90.81 82 GLY A O 1
ATOM 657 N N . VAL A 1 83 ? -9.026 -0.273 1.552 1.00 88.38 83 VAL A N 1
ATOM 658 C CA . VAL A 1 83 ? -8.463 0.813 2.352 1.00 88.38 83 VAL A CA 1
ATOM 659 C C . VAL A 1 83 ? -8.087 1.921 1.382 1.00 88.38 83 VAL A C 1
ATOM 661 O O . VAL A 1 83 ? -7.478 1.659 0.346 1.00 88.38 83 VAL A O 1
ATOM 664 N N . PHE A 1 84 ? -8.456 3.154 1.714 1.00 83.56 84 PHE A N 1
ATOM 665 C CA . PHE A 1 84 ? -8.031 4.326 0.963 1.00 83.56 84 PHE A CA 1
ATOM 666 C C . PHE A 1 84 ? -6.783 4.914 1.610 1.00 83.56 84 PHE A C 1
ATOM 668 O O . PHE A 1 84 ? -6.749 5.147 2.817 1.00 83.56 84 PHE A O 1
ATOM 675 N N . VAL A 1 85 ? -5.759 5.152 0.796 1.00 83.25 85 VAL A N 1
ATOM 676 C CA . VAL A 1 85 ? -4.541 5.853 1.204 1.00 83.25 85 VAL A CA 1
ATOM 677 C C . VAL A 1 85 ? -4.666 7.291 0.720 1.00 83.25 85 VAL A C 1
ATOM 679 O O . VAL A 1 85 ? -4.864 7.521 -0.471 1.00 83.25 85 VAL A O 1
ATOM 682 N N . ILE A 1 86 ? -4.585 8.246 1.645 1.00 77.19 86 ILE A N 1
ATOM 683 C CA . ILE A 1 86 ? -4.607 9.681 1.347 1.00 77.19 86 ILE A CA 1
ATOM 684 C C . ILE A 1 86 ? -3.180 10.200 1.540 1.00 77.19 86 ILE A C 1
ATOM 686 O O . ILE A 1 86 ? -2.605 10.019 2.616 1.00 77.19 86 ILE A O 1
ATOM 690 N N . CYS A 1 87 ? -2.616 10.803 0.496 1.00 63.34 87 CYS A N 1
ATOM 691 C CA . CYS A 1 87 ? -1.269 11.368 0.458 1.00 63.34 87 CYS A CA 1
ATOM 692 C C . CYS A 1 87 ? -1.279 12.818 -0.032 1.00 63.34 87 CYS A C 1
ATOM 694 O O . CYS A 1 87 ? -2.201 13.188 -0.794 1.00 63.34 87 CYS A O 1
#

Foldseek 3Di:
DCQKWFKKWKKKWFADVPDPPDDIDIDGPDIGTDPDADPDWDKDWDDDDDGMTMIIIGRDIHGHDPVCVVVQVCLVPDPHRDDDDDD

Radius of gyration: 16.0 Å; Cα contacts (8 Å, |Δi|>4): 143; chains: 1; bounding box: 34×19×48 Å

Sequence (87 aa):
MKDRFPVSVIIERRSYPDKAWMVDSWSAIGVLPVETQATSVSCSSIYQSEDSEQFLYEGYCIELFQDDAESYYANLTGRNPGVFVIC

Solvent-accessible surface area (backbone atoms only — not comparable to full-atom values): 5360 Å² total; per-residue (Å²): 130,85,48,62,45,27,28,32,38,33,36,37,43,39,49,47,89,94,38,93,88,55,75,72,46,75,43,82,79,43,78,42,84,42,97,67,64,48,98,55,78,48,76,46,81,78,47,77,59,97,46,39,37,31,32,45,34,38,39,42,61,51,74,64,58,82,93,48,49,68,60,52,49,51,37,70,71,41,96,74,58,80,80,87,86,89,131

pLDDT: mean 91.61, std 7.38, range [54.78, 98.25]

Secondary structure (DSSP, 8-state):
---EEEEEEEEEEE--TT-TTPPPEEEEEEEEE-SS--SS-EEEEEEE-SSEEEEEEEEEEEE--GGGHHHHHHHHHSSS-------